Protein AF-I7J3I5-F1 (afdb_monomer)

Solvent-accessible surface area (backbone atoms only — not comparable to full-atom values): 2448 Å² total; per-residue (Å²): 130,52,78,45,80,45,77,36,93,55,82,58,96,73,51,72,69,54,53,50,51,52,50,50,29,66,77,39,48,93,68,30,50,54,48,79,45,72,98

Nearest PDB structures (foldseek):
  8jjq-assembly3_B  TM=6.674E-01  e=1.885E+00  Variovorax paradoxus
  8jjt-assembly1_C  TM=6.211E-01  e=1.416E+00  Variovorax paradoxus
  8jjt-assembly3_B  TM=6.633E-01  e=2.509E+00  Variovorax paradoxus
  6dqp-assembly1_A  TM=6.996E-01  e=2.895E+00  Escherichia coli K-12
  4ry1-assembly2_B  TM=5.651E-01  e=9.088E+00  Pectobacterium atrosepticum SCRI1043

Sequence (39 aa):
MMKLLAVVGTNAPFSYNRFLAQFIAKRYGEKAEIEVKRN

Organism: NCBI:txid1423751

Radius of gyration: 10.25 Å; Cα contacts (8 Å, |Δi|>4): 49; chains: 1; bounding box: 26×17×23 Å

InterPro domains:
  IPR029039 Flavoprotein-like superfamily [SSF52218] (2-37)

Structure (mmCIF, N/CA/C/O backbone):
data_AF-I7J3I5-F1
#
_entry.id   AF-I7J3I5-F1
#
loop_
_atom_site.group_PDB
_atom_site.id
_atom_site.type_symbol
_atom_site.label_atom_id
_atom_site.label_alt_id
_atom_site.label_comp_id
_atom_site.label_asym_id
_atom_site.label_entity_id
_atom_site.label_seq_id
_atom_site.pdbx_PDB_ins_code
_atom_site.Cartn_x
_atom_site.Cartn_y
_atom_site.Cartn_z
_atom_site.occupancy
_atom_site.B_iso_or_equiv
_atom_site.auth_seq_id
_atom_site.auth_comp_id
_atom_site.auth_asym_id
_atom_site.auth_atom_id
_atom_site.pdbx_PDB_model_num
ATOM 1 N N . MET A 1 1 ? -15.287 -5.936 8.875 1.00 71.69 1 MET A N 1
ATOM 2 C CA . MET A 1 1 ? -13.940 -5.554 8.399 1.00 71.69 1 MET A CA 1
ATOM 3 C C . MET A 1 1 ? -13.725 -6.218 7.046 1.00 71.69 1 MET A C 1
ATOM 5 O O . MET A 1 1 ? -13.862 -7.434 6.983 1.00 71.69 1 MET A O 1
ATOM 9 N N .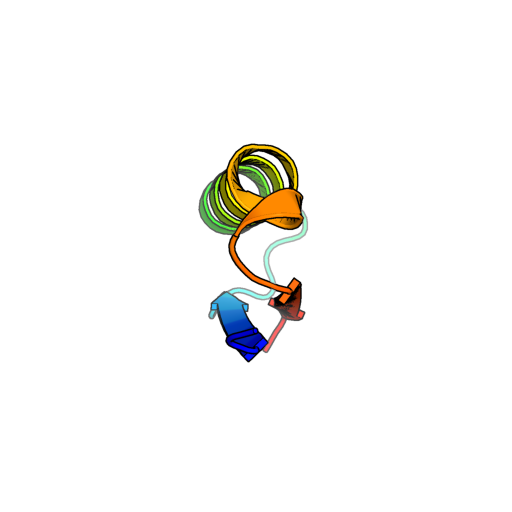 MET A 1 2 ? -13.491 -5.465 5.966 1.00 92.06 2 MET A N 1
ATOM 10 C CA . MET A 1 2 ? -13.199 -6.055 4.647 1.00 92.06 2 MET A CA 1
ATOM 11 C C . MET A 1 2 ? -11.705 -6.344 4.507 1.00 92.06 2 MET A C 1
ATOM 13 O O . MET A 1 2 ? -10.881 -5.549 4.962 1.00 92.06 2 MET A O 1
ATOM 17 N N . LYS A 1 3 ? -11.379 -7.456 3.843 1.00 95.44 3 LYS A N 1
ATOM 18 C CA . LYS A 1 3 ? -10.018 -7.796 3.425 1.00 95.44 3 LYS A CA 1
ATOM 19 C C . LYS A 1 3 ? -9.906 -7.656 1.912 1.00 95.44 3 LYS A C 1
ATOM 21 O O . LYS A 1 3 ? -10.772 -8.148 1.191 1.00 95.44 3 LYS A O 1
ATOM 26 N N . LEU A 1 4 ? -8.867 -6.974 1.444 1.00 96.06 4 LEU A N 1
ATOM 27 C CA . LEU A 1 4 ? -8.617 -6.703 0.032 1.00 96.06 4 LEU A CA 1
ATOM 28 C C . LEU A 1 4 ? -7.207 -7.154 -0.347 1.00 96.06 4 LEU A C 1
ATOM 30 O O . LEU A 1 4 ? -6.250 -6.905 0.383 1.00 96.06 4 LEU A O 1
ATOM 34 N N . LEU A 1 5 ? -7.081 -7.761 -1.526 1.00 96.31 5 LEU A N 1
ATOM 35 C CA . LEU A 1 5 ? -5.798 -8.089 -2.137 1.00 96.31 5 LEU A CA 1
ATOM 36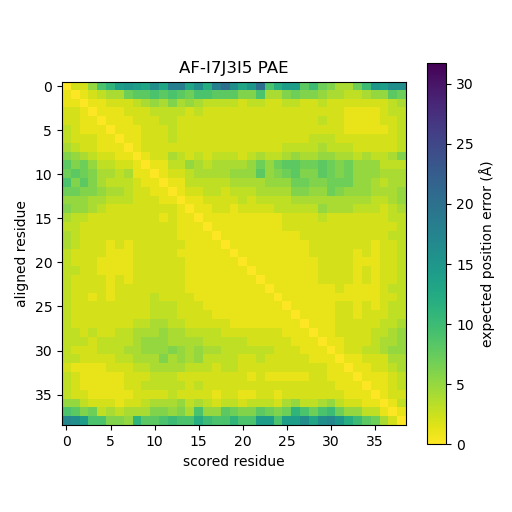 C C . LEU A 1 5 ? -5.576 -7.185 -3.353 1.00 96.31 5 LEU A C 1
ATOM 38 O O . LEU A 1 5 ? -6.311 -7.258 -4.335 1.00 96.31 5 LEU A O 1
ATOM 42 N N . ALA A 1 6 ? -4.549 -6.343 -3.295 1.00 95.44 6 ALA A N 1
ATOM 43 C CA . ALA A 1 6 ? -4.111 -5.510 -4.404 1.00 95.44 6 ALA A CA 1
ATOM 44 C C . ALA A 1 6 ? -2.954 -6.198 -5.144 1.00 95.44 6 ALA A C 1
ATOM 46 O O . ALA A 1 6 ? -1.842 -6.302 -4.622 1.00 95.44 6 ALA A O 1
ATOM 47 N N . VAL A 1 7 ? -3.207 -6.654 -6.372 1.00 95.00 7 VAL A N 1
ATOM 48 C CA . VAL A 1 7 ? -2.196 -7.295 -7.225 1.00 95.00 7 VAL A CA 1
ATOM 49 C C . VAL A 1 7 ? -1.644 -6.281 -8.217 1.00 95.00 7 VAL A C 1
ATOM 51 O O . VAL A 1 7 ? -2.390 -5.666 -8.976 1.00 95.00 7 VAL A O 1
ATOM 54 N N . VAL A 1 8 ? -0.320 -6.124 -8.238 1.00 94.69 8 VAL A N 1
ATOM 55 C CA . VAL A 1 8 ? 0.363 -5.298 -9.238 1.00 94.69 8 VAL A CA 1
ATOM 56 C C . VAL A 1 8 ? 1.015 -6.206 -10.277 1.00 94.69 8 VAL A C 1
ATOM 58 O O . VAL A 1 8 ? 1.985 -6.902 -9.972 1.00 94.69 8 VAL A O 1
ATOM 61 N N . GLY A 1 9 ? 0.514 -6.158 -11.513 1.00 93.62 9 GLY A N 1
ATOM 62 C CA . GLY A 1 9 ? 0.987 -6.960 -12.649 1.00 93.62 9 GLY A CA 1
ATOM 63 C C . GLY A 1 9 ? 2.299 -6.465 -13.262 1.00 93.62 9 GLY A C 1
ATOM 64 O O . GLY A 1 9 ? 2.370 -6.240 -14.464 1.00 93.62 9 GLY A O 1
ATOM 65 N N . THR A 1 10 ? 3.330 -6.228 -12.448 1.00 89.62 10 THR A N 1
ATOM 66 C CA . THR A 1 10 ? 4.667 -5.895 -12.954 1.00 89.62 10 THR A CA 1
ATOM 67 C C . THR A 1 10 ? 5.790 -6.445 -12.080 1.00 89.62 10 THR A C 1
ATOM 69 O O . THR A 1 10 ? 5.799 -6.325 -10.846 1.00 89.62 10 THR A O 1
ATOM 72 N N . ASN A 1 11 ? 6.794 -6.978 -12.767 1.00 87.69 11 ASN A N 1
ATOM 73 C CA . ASN A 1 11 ? 8.063 -7.472 -12.248 1.00 87.69 11 ASN A CA 1
ATOM 74 C C . ASN A 1 11 ? 9.170 -6.394 -12.244 1.00 87.69 11 ASN A C 1
ATOM 76 O O . ASN A 1 11 ? 10.279 -6.665 -11.784 1.00 87.69 11 ASN A O 1
ATOM 80 N N . ALA A 1 12 ? 8.879 -5.158 -12.670 1.00 91.00 12 ALA A N 1
ATOM 81 C CA . ALA A 1 12 ? 9.840 -4.052 -12.668 1.00 91.00 12 ALA A CA 1
ATOM 82 C C . ALA A 1 12 ? 10.242 -3.646 -11.234 1.00 91.00 12 ALA A C 1
ATOM 84 O O . ALA A 1 12 ? 9.335 -3.469 -10.406 1.00 91.00 12 ALA A O 1
ATOM 85 N N . PRO A 1 13 ? 11.551 -3.507 -10.908 1.00 88.00 13 PRO A N 1
ATOM 86 C CA . PRO A 1 13 ? 12.043 -3.219 -9.551 1.00 88.00 13 PRO A CA 1
ATOM 87 C C . PRO A 1 13 ? 11.341 -2.032 -8.889 1.00 88.00 13 PRO A C 1
ATOM 89 O O . PRO A 1 13 ? 10.954 -2.107 -7.724 1.00 88.00 13 PRO A O 1
ATOM 92 N N . PHE A 1 14 ? 11.091 -0.982 -9.672 1.00 91.50 14 PHE A N 1
ATOM 93 C CA . PHE A 1 14 ? 10.240 0.139 -9.306 1.00 91.50 14 PHE A CA 1
ATOM 94 C C . PHE A 1 14 ? 8.894 0.056 -10.035 1.00 91.50 14 PHE A C 1
ATOM 96 O O . PHE A 1 14 ? 8.828 -0.271 -11.218 1.00 91.50 14 PHE A O 1
ATOM 103 N N . SER A 1 15 ? 7.809 0.379 -9.329 1.00 93.38 15 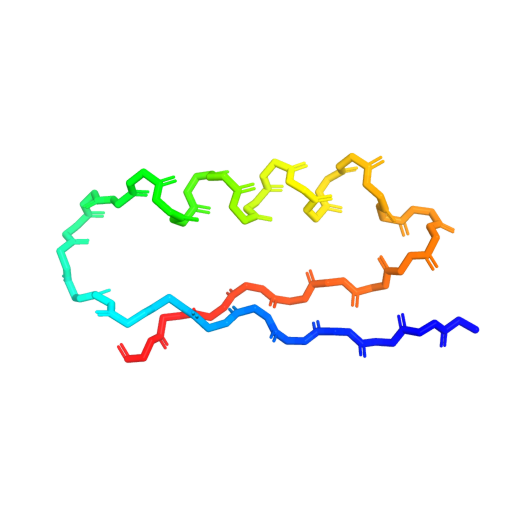SER A N 1
ATOM 104 C CA . SER A 1 15 ? 6.469 0.478 -9.904 1.00 93.38 15 SER A CA 1
ATOM 105 C C . SER A 1 15 ? 5.672 1.549 -9.175 1.00 93.38 15 SER A C 1
ATOM 107 O O . SER A 1 15 ? 5.394 1.416 -7.982 1.00 93.38 15 SER A O 1
ATOM 109 N N . TYR A 1 16 ? 5.247 2.576 -9.910 1.00 95.56 16 TYR A N 1
ATOM 110 C CA . TYR A 1 16 ? 4.373 3.614 -9.367 1.00 95.56 16 TYR A CA 1
ATOM 111 C C . TYR A 1 16 ? 3.049 3.030 -8.847 1.00 95.56 16 TYR A C 1
ATOM 113 O O . TYR A 1 16 ? 2.594 3.394 -7.768 1.00 95.56 16 TYR A O 1
ATOM 121 N N . ASN A 1 17 ? 2.485 2.035 -9.542 1.00 95.19 17 ASN A N 1
ATOM 122 C CA . ASN A 1 17 ? 1.265 1.348 -9.104 1.00 95.19 17 ASN A CA 1
ATOM 123 C C . ASN A 1 17 ? 1.446 0.638 -7.754 1.00 95.19 17 ASN A C 1
ATOM 125 O O . ASN A 1 17 ? 0.529 0.633 -6.937 1.00 95.19 17 ASN A O 1
ATOM 129 N N . ARG A 1 18 ? 2.634 0.077 -7.482 1.00 95.62 18 ARG A N 1
ATOM 130 C CA . ARG A 1 18 ? 2.949 -0.513 -6.170 1.00 95.62 18 ARG A CA 1
ATOM 131 C C . ARG A 1 18 ? 3.007 0.547 -5.082 1.00 95.62 18 ARG A C 1
ATOM 133 O O . ARG A 1 18 ? 2.429 0.346 -4.018 1.00 95.62 18 ARG A O 1
ATOM 140 N N . PHE A 1 19 ? 3.664 1.668 -5.363 1.00 95.88 19 PHE A N 1
ATOM 141 C CA . PHE A 1 19 ? 3.727 2.793 -4.435 1.00 95.88 19 PHE A CA 1
ATOM 142 C C . PHE A 1 19 ? 2.325 3.338 -4.117 1.00 95.88 19 PHE A C 1
ATOM 144 O O . PHE A 1 19 ? 1.972 3.505 -2.951 1.00 95.88 19 PHE A O 1
ATOM 151 N N . LEU A 1 20 ? 1.486 3.524 -5.140 1.00 96.88 20 LEU A N 1
ATOM 152 C CA . LEU A 1 20 ? 0.101 3.958 -4.979 1.00 96.88 20 LEU A CA 1
ATOM 153 C C . LEU A 1 20 ? -0.725 2.960 -4.150 1.00 96.88 20 LEU A C 1
ATOM 155 O O . LEU A 1 20 ? -1.425 3.367 -3.225 1.00 96.88 20 LEU A O 1
ATOM 159 N N . ALA A 1 21 ? -0.616 1.656 -4.425 1.00 96.69 21 ALA A N 1
ATOM 160 C CA . ALA A 1 21 ? -1.325 0.626 -3.665 1.00 96.69 21 ALA A CA 1
ATOM 161 C C . ALA A 1 21 ? -0.914 0.615 -2.181 1.00 96.69 21 ALA A C 1
ATOM 163 O O . ALA A 1 21 ? -1.768 0.512 -1.301 1.00 96.69 21 ALA A O 1
ATOM 164 N N . GLN A 1 22 ? 0.377 0.792 -1.890 1.00 96.50 22 GLN A N 1
ATOM 165 C CA . GLN A 1 22 ? 0.881 0.912 -0.518 1.00 96.50 22 GLN A CA 1
ATOM 166 C C . GLN A 1 22 ? 0.373 2.180 0.177 1.00 96.50 22 GLN A C 1
ATOM 168 O O . GLN A 1 22 ? -0.003 2.132 1.350 1.00 96.50 22 GLN A O 1
ATOM 173 N N . PHE A 1 23 ? 0.315 3.306 -0.538 1.00 97.44 23 PHE A N 1
ATOM 174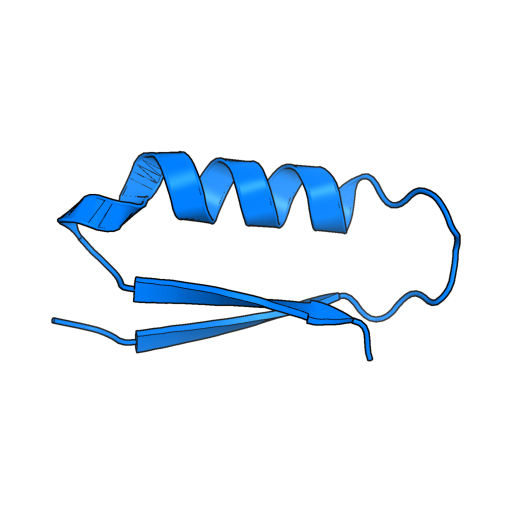 C CA . PHE A 1 23 ? -0.271 4.537 -0.015 1.00 97.44 23 PHE A CA 1
ATOM 175 C C . PHE A 1 23 ? -1.748 4.342 0.357 1.00 97.44 23 PHE A C 1
ATOM 177 O O . PHE A 1 23 ? -2.155 4.718 1.456 1.00 97.44 23 PHE A O 1
ATOM 184 N N . ILE A 1 24 ? -2.538 3.706 -0.516 1.00 97.19 24 ILE A N 1
ATOM 185 C CA . ILE A 1 24 ? -3.954 3.396 -0.265 1.00 97.19 24 ILE A CA 1
ATOM 186 C C . ILE A 1 24 ? -4.095 2.479 0.957 1.00 97.19 24 ILE A C 1
ATOM 188 O O . ILE A 1 24 ? -4.883 2.786 1.852 1.00 97.19 24 ILE A O 1
ATOM 192 N N . ALA A 1 25 ? -3.297 1.409 1.036 1.00 97.06 25 ALA A N 1
ATOM 193 C CA . ALA A 1 25 ? -3.294 0.488 2.173 1.00 97.06 25 ALA A CA 1
ATOM 194 C C . ALA A 1 25 ? -3.028 1.215 3.500 1.00 97.06 25 ALA A C 1
ATOM 196 O O . ALA A 1 25 ? -3.768 1.040 4.465 1.00 97.06 25 ALA A O 1
ATOM 197 N N . LYS A 1 26 ? -2.034 2.112 3.532 1.00 97.00 26 LYS A N 1
ATOM 198 C CA . LYS A 1 26 ? -1.737 2.930 4.714 1.00 97.00 26 LYS A CA 1
ATOM 199 C C . LYS A 1 26 ? -2.873 3.903 5.045 1.00 97.00 26 LYS A C 1
ATOM 201 O O . LYS A 1 26 ? -3.242 4.047 6.205 1.00 97.00 26 LYS A O 1
ATOM 206 N N . ARG A 1 27 ? -3.428 4.586 4.040 1.00 97.50 27 ARG A N 1
ATOM 207 C CA . ARG A 1 27 ? -4.438 5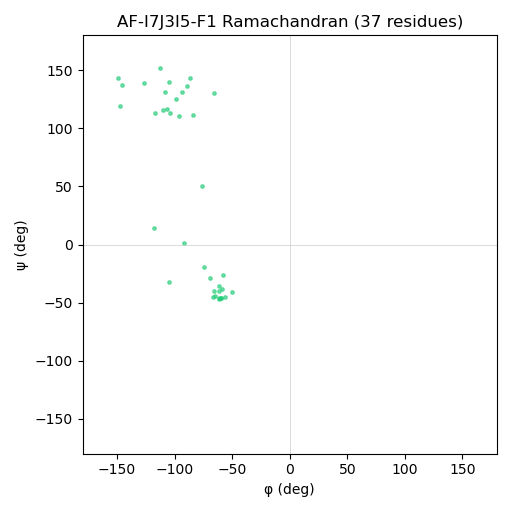.643 4.219 1.00 97.50 27 ARG A CA 1
ATOM 208 C C . ARG A 1 27 ? -5.793 5.121 4.703 1.00 97.50 27 ARG A C 1
ATOM 210 O O . ARG A 1 27 ? -6.525 5.881 5.343 1.00 97.50 27 ARG A O 1
ATOM 217 N N . TYR A 1 28 ? -6.130 3.876 4.369 1.00 95.88 28 TYR A N 1
ATOM 218 C CA . TYR A 1 28 ? -7.424 3.252 4.655 1.00 95.88 28 TYR A CA 1
ATOM 219 C C . TYR A 1 28 ? -7.333 2.025 5.575 1.00 95.88 28 TYR A C 1
ATOM 221 O O . TYR A 1 28 ? -8.326 1.312 5.708 1.00 95.88 28 TYR A O 1
ATOM 229 N N . GLY A 1 29 ? -6.197 1.806 6.249 1.00 94.25 29 GLY A N 1
ATOM 230 C CA . GLY A 1 29 ? -5.970 0.639 7.114 1.00 94.25 29 GLY A CA 1
ATOM 231 C C . GLY A 1 29 ? -6.974 0.480 8.264 1.00 94.25 29 GLY A C 1
ATOM 232 O O . GLY A 1 29 ? -7.262 -0.635 8.683 1.00 94.25 29 GLY A O 1
ATOM 233 N N . GLU A 1 30 ? -7.580 1.576 8.730 1.00 94.81 30 GLU A N 1
ATOM 234 C CA . GLU A 1 30 ? -8.649 1.545 9.743 1.00 94.81 30 GLU A CA 1
ATOM 235 C C . GLU A 1 30 ? -9.999 1.058 9.188 1.00 94.81 30 GLU A C 1
ATOM 237 O O . GLU A 1 30 ? -10.882 0.662 9.944 1.00 94.81 30 GLU A O 1
ATOM 242 N N . LYS A 1 31 ? -10.184 1.102 7.863 1.00 95.38 31 LYS A N 1
ATOM 243 C CA . LYS A 1 31 ? -11.438 0.742 7.182 1.00 95.38 31 LYS A CA 1
ATOM 244 C C . LYS A 1 31 ? -11.362 -0.619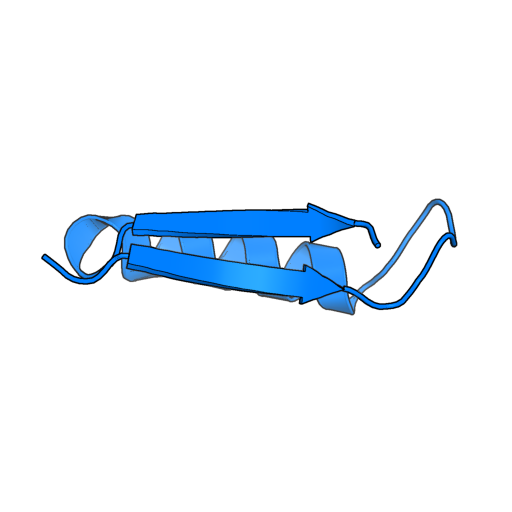 6.491 1.00 95.38 31 LYS A C 1
ATOM 246 O O . LYS A 1 31 ? -12.376 -1.310 6.390 1.00 95.38 31 LYS A O 1
ATOM 251 N N . ALA A 1 32 ? -10.183 -0.991 5.999 1.00 95.38 32 ALA A N 1
ATOM 252 C CA . ALA A 1 32 ? -9.949 -2.251 5.311 1.00 95.38 32 ALA A CA 1
ATOM 253 C C . ALA A 1 32 ? -8.516 -2.745 5.532 1.00 95.38 32 ALA A C 1
ATOM 255 O O . ALA A 1 32 ? -7.565 -1.967 5.520 1.00 95.38 32 ALA A O 1
ATOM 256 N N . GLU A 1 33 ? -8.369 -4.058 5.666 1.00 96.31 33 GLU A N 1
ATOM 257 C CA . GLU A 1 33 ? -7.071 -4.729 5.655 1.00 96.31 33 GLU A CA 1
ATOM 258 C C . GLU A 1 33 ? -6.681 -4.965 4.190 1.00 96.31 33 GLU A C 1
ATOM 260 O O . GLU A 1 33 ? -7.354 -5.719 3.487 1.00 96.31 33 GLU A O 1
ATOM 265 N N . ILE A 1 34 ? -5.645 -4.275 3.705 1.00 96.62 34 ILE A N 1
ATOM 266 C CA . ILE A 1 34 ? -5.240 -4.305 2.292 1.00 96.62 34 ILE A CA 1
ATOM 267 C C . ILE A 1 34 ? -3.832 -4.890 2.179 1.00 96.62 34 ILE A C 1
ATOM 269 O O . ILE A 1 34 ? -2.858 -4.262 2.593 1.00 96.62 34 ILE A O 1
ATOM 273 N N . GLU A 1 35 ? -3.719 -6.070 1.576 1.00 96.38 35 GLU A N 1
ATOM 274 C CA . GLU A 1 35 ? -2.437 -6.699 1.258 1.00 96.38 35 GLU A CA 1
ATOM 275 C C . GLU A 1 35 ? -2.020 -6.341 -0.174 1.00 96.38 35 GLU A C 1
ATOM 277 O O . GLU A 1 35 ? -2.808 -6.465 -1.110 1.00 96.38 35 GLU A O 1
ATOM 282 N N . VAL A 1 36 ? -0.774 -5.901 -0.369 1.00 94.88 36 VAL A N 1
ATOM 283 C CA . VAL A 1 36 ? -0.235 -5.558 -1.696 1.00 94.88 36 VAL A CA 1
ATOM 284 C C . VAL A 1 36 ? 0.743 -6.645 -2.144 1.00 94.88 36 VAL A C 1
ATOM 286 O O . VAL A 1 36 ? 1.797 -6.817 -1.531 1.00 94.88 36 VAL A O 1
ATOM 289 N N . LYS A 1 37 ? 0.435 -7.352 -3.239 1.00 91.81 37 LYS A N 1
ATOM 290 C CA . LYS A 1 37 ? 1.290 -8.402 -3.821 1.00 91.81 37 LYS A CA 1
ATOM 291 C C . LYS A 1 37 ? 1.855 -8.010 -5.176 1.00 91.81 37 LYS A C 1
ATOM 293 O O . LYS A 1 37 ? 1.279 -7.248 -5.954 1.00 91.81 37 LYS A O 1
ATOM 298 N N . ARG A 1 38 ? 3.024 -8.577 -5.455 1.00 81.75 38 ARG A N 1
ATOM 299 C CA . ARG A 1 38 ? 3.576 -8.673 -6.802 1.00 81.75 38 ARG A CA 1
ATOM 300 C C . ARG A 1 38 ? 3.072 -9.976 -7.417 1.00 81.75 38 ARG A C 1
ATOM 302 O O . ARG A 1 38 ? 3.046 -10.975 -6.703 1.00 81.75 38 ARG A O 1
ATOM 309 N N . ASN A 1 39 ? 2.661 -9.916 -8.680 1.00 67.25 39 ASN A N 1
ATOM 310 C CA . ASN A 1 39 ? 2.484 -11.120 -9.487 1.00 67.25 39 ASN A CA 1
ATOM 311 C C . ASN A 1 39 ? 3.847 -11.671 -9.920 1.00 67.25 39 ASN A C 1
ATOM 313 O O . ASN A 1 39 ? 4.778 -10.840 -10.067 1.00 67.25 39 ASN A O 1
#

Secondary structure (DSSP, 8-state):
-EEEEEEE----SS-HHHHHHHHHHHHTTTTEEEEEEE-

pLDDT: mean 93.1, std 6.36, range [67.25, 97.5]

Foldseek 3Di:
DAEEEAEDADPPPDDPSQVVQVVVCVVCVVPYNYHYDYD

Mean predicted aligned error: 2.95 Å

=== Feature glossary ===
Feature key, reading from the visual/contextual features back to the raw sequence:

Rendered structure images. Six rendered views show the 3D structure from the faces of a cube — i.e. al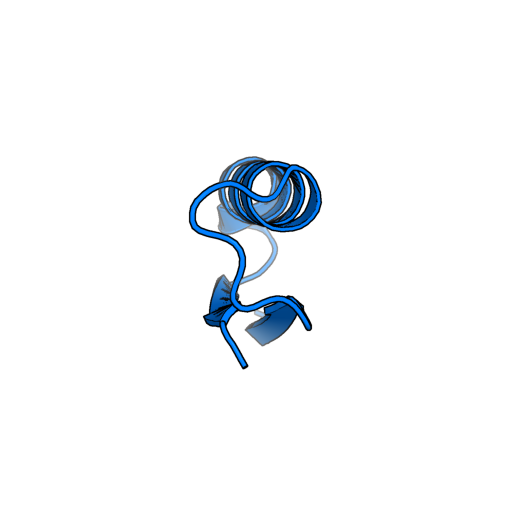ong ±x, ±y, ±z. Rendering representation is drawn randomly per protein from cartoon (secondary-structure ribbons), sticks (backbone bonds), or molecular surface; coloring is either N→C rainbow (blue at the N-terminus through red at the C-terminus) or one color per chain.

Contact-map, Ramachandran, and PAE plots. The contact map is a binary N×N matrix image: pixel (i, j) is dark where Cα_i and Cα_j are within 8 Å and |i−j|>4. Because the |i−j|>4 filter removes local helical contacts, off-diagonal stripes parallel to the main diagonal indicate parallel β-sheets; stripes perpendicular to it indicate antiparallel β-sheets. The Ramachandran plot scatters every residue's (φ, ψ) pair against the sterically allowed regions. The PAE heatmap renders the predicted-aligned-error matrix.

InterPro / GO / CATH / organism. Database cross-references. InterPro integrates a dozen domain/family signature databases into unified entries with residue-range hits. GO terms attach function/process/location labels with evidence codes. CATH codes position the fold in a four-level structural taxonomy. Organism is the NCBI-taxonomy species name.

Nearest PDB structures. The Foldseek neighbor list gives the closest experimentally determined structures in the PDB, ranked by structural alignment. TM-score near 1 means near-identical fold; near 0.3 means only rough topology match. This is how one finds what a novel AlphaFold prediction most resembles in the solved-structure universe.

Predicted aligned error. PAE(i, j) answers: if I align the predicted and true structures on residue i, how far off (in Å) do I expect residue j to be? A block-diagonal PAE matrix with low value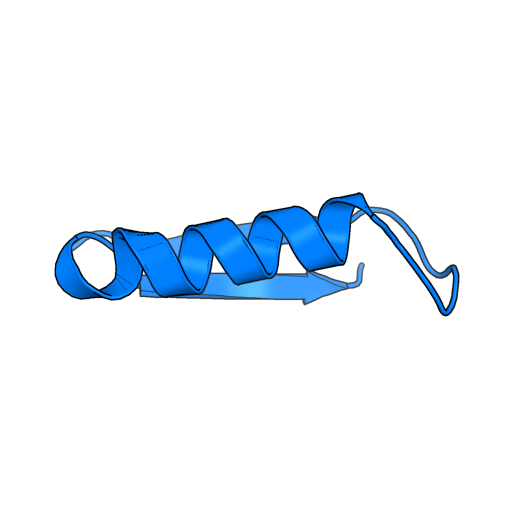s on the blocks and high values off-diagonal is the signature of a multi-domain protein with confidently predicted domains but uncertain inter-domain orientation.

Solvent-accessible surface area. Accessible surface area quantifies burial. A residue with SASA near zero is packed into the hydrophobic core; one with SASA >100 Å² sits on the surface. Computed here via the Shrake–Rupley numerical algorithm with a 1.4 Å probe.

B-factor. B-factor (Debye–Waller factor) reflects atomic displacement in the crystal lattice. It is an experimental observable (units Å²), not a prediction; low values mean the atom is pinned down, high values mean it moves or is heterogeneous across the crystal.

pLDDT. For AlphaFold models, the B-factor field carries pLDDT — the model's own estimate of local accuracy on a 0–100 scale. Regions with pLDDT<50 should be treated as essentially unmodeled; they often correspond to intrinsically disordered segments.

Backbone torsions (φ/ψ). φ (phi) and ψ (psi) are the two rotatable backbone dihedrals per residue: φ is the C(i-1)–N–Cα–C torsion, ψ is the N–Cα–C–N(i+1) torsion, both in degrees on (−180°, 180°]. α-helical residues cluster near (−60°, −45°); β-strand residues near (−120°, +130°). A Ramachandran plot is simply a scatter of (φ, ψ) for every residue.

Radius of gyration, Cα contacts, bounding box. Radius of gyration (Rg) is the root-mean-square distance of Cα atoms from their centroid — a single number for overall size and compactness. A globular domain of N residues has Rg ≈ 2.2·N^0.38 Å; an extended or disordered chain has a much larger Rg. The Cα contact count is the number of residue pairs whose Cα atoms are within 8 Å and are more than four positions apart in sequence — a standard proxy for tertiary packing density. The bounding box is the smallest axis-aligned box enclosing all Cα atoms.

Secondary structure (3-state, P-SEA). Three-state secondary structure (P-SEA) collapses the eight DSSP classes into helix (a), strand (b), and coil (c). P-SEA assigns these from Cα geometry alone — distances and angles — without requiring backbone oxygens, so it works on any Cα trace.

Secondary structure (8-state, DSSP). DSSP 8-state secondary structure assigns each residue one of H (α-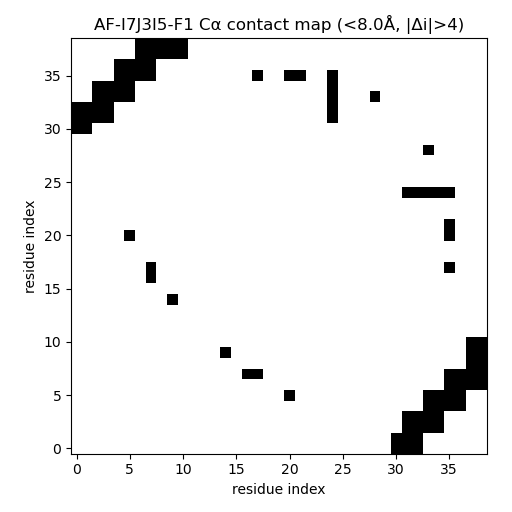helix), G (3₁₀-helix), I (π-helix), E (extended β-strand), B (isolated β-bridge), T (hydrogen-bonded turn), S (bend), or '-' (coil). The assignment is computed from backbone hydrogen-bond geometry via the Kabsch–Sander algorithm.

Foldseek 3Di. A 3Di character summarizes, for each residue, the relative orientation of the Cα frame of its nearest spatial neighbor. Because it encodes fold topology rather than chemistry, 3Di alignments detect remote structural similarity that sequence alignment misses.

mmCIF coordinates. The mmCIF block holds the 3D Cartesian coordinates of each backbone atom (N, Cα, C, O) in ångströms. mmCIF is the PDB's canonical archive format — a tagged-loop text representation of the atomic model.

Sequence. Sequence gives the chain of amino acids in standard one-letter code (A=alanine, C=cysteine, …, Y=tyrosine), read N→C. It is the only feature that is directly encoded by the gene; all structural features are derived from the folded form of this sequence.